Protein AF-A0A7W5INF3-F1 (afdb_monomer)

Secondary structure (DSSP, 8-state):
------HHHHHHHHHHHHHHHHHHHHHHHHHHHHHHHS-SS--TTS-S-EEEEETTEEEEE-HHHHHHHHHHHHHHHHHHHHHHHHHHHHHHHH-

Radius of gyration: 20.29 Å; Cα contacts (8 Å, |Δi|>4): 39; chains: 1; bounding box: 44×23×59 Å

Mean predicted aligned error: 11.62 Å

Structure (mmCIF, N/CA/C/O backbone):
data_AF-A0A7W5INF3-F1
#
_entry.id   AF-A0A7W5INF3-F1
#
loop_
_atom_site.group_PDB
_atom_site.id
_atom_site.type_symbol
_atom_site.label_atom_id
_atom_site.label_alt_id
_a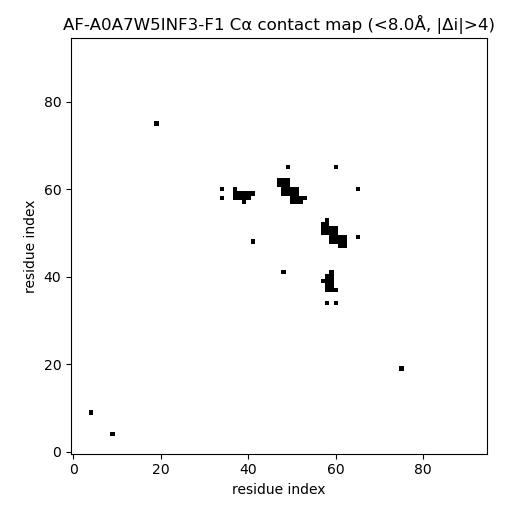tom_site.label_comp_id
_atom_site.label_asym_id
_atom_site.label_entity_id
_atom_site.label_seq_id
_atom_site.pdbx_PDB_ins_code
_atom_site.Cartn_x
_atom_site.Cartn_y
_atom_site.Cartn_z
_atom_site.occupancy
_atom_site.B_iso_or_equiv
_atom_site.auth_seq_id
_atom_site.auth_comp_id
_atom_site.auth_asym_id
_atom_site.auth_atom_id
_atom_site.pdbx_PDB_model_num
ATOM 1 N N . MET A 1 1 ? -26.764 0.087 33.882 1.00 44.22 1 MET A N 1
ATOM 2 C CA . MET A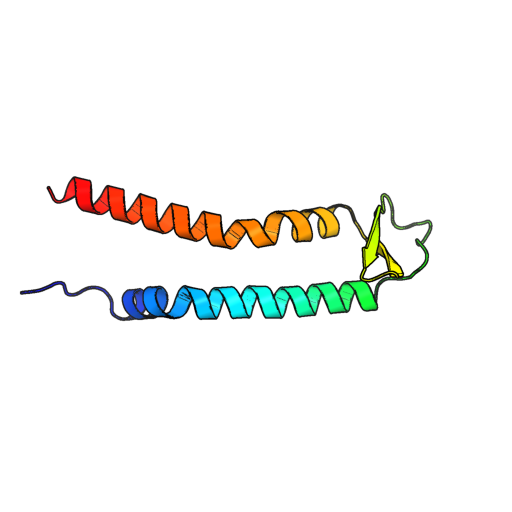 1 1 ? -26.982 -0.848 32.753 1.00 44.22 1 MET A CA 1
ATOM 3 C C . MET A 1 1 ? -25.934 -0.537 31.689 1.00 44.22 1 MET A C 1
ATOM 5 O O . MET A 1 1 ? -25.902 0.609 31.253 1.00 44.22 1 MET A O 1
ATOM 9 N N . PRO A 1 2 ? -25.006 -1.447 31.345 1.00 49.25 2 PRO A N 1
ATOM 10 C CA . PRO A 1 2 ? -23.861 -1.081 30.520 1.00 49.25 2 PRO A CA 1
ATOM 11 C C . PRO A 1 2 ? -24.255 -0.949 29.040 1.00 49.25 2 PRO A C 1
ATOM 13 O O . PRO A 1 2 ? -24.728 -1.892 28.417 1.00 49.25 2 PRO A O 1
ATOM 16 N N . HIS A 1 3 ? -24.038 0.256 28.513 1.00 48.34 3 HIS A N 1
ATOM 17 C CA . HIS A 1 3 ? -23.757 0.630 27.123 1.00 48.34 3 HIS A CA 1
ATOM 18 C C . HIS A 1 3 ? -24.361 -0.232 25.993 1.00 48.34 3 HIS A C 1
ATOM 20 O O . HIS A 1 3 ? -23.737 -1.163 25.466 1.00 48.34 3 HIS A O 1
ATOM 26 N N . GLY A 1 4 ? -25.523 0.209 25.498 1.00 56.09 4 GLY A N 1
ATOM 27 C CA . GLY A 1 4 ? -26.089 -0.151 24.192 1.00 56.09 4 GLY A CA 1
ATOM 28 C C . GLY A 1 4 ? -25.278 0.408 23.014 1.00 56.09 4 GLY A C 1
ATOM 29 O O . GLY A 1 4 ? -25.789 1.161 22.196 1.00 56.09 4 GLY A O 1
ATOM 30 N N . GLY A 1 5 ? -23.987 0.081 22.931 1.00 64.62 5 GLY A N 1
ATOM 31 C CA . GLY A 1 5 ? -23.153 0.449 21.786 1.00 64.62 5 GLY A CA 1
ATOM 32 C C . GLY A 1 5 ? -23.546 -0.342 20.537 1.00 64.62 5 GLY A C 1
ATOM 33 O O . GLY A 1 5 ? -23.724 -1.560 20.616 1.00 64.62 5 GLY A O 1
ATOM 34 N N . ASN A 1 6 ? -23.638 0.334 19.390 1.00 79.44 6 ASN A N 1
ATOM 35 C CA . ASN A 1 6 ? -23.999 -0.262 18.104 1.00 79.44 6 ASN A CA 1
ATOM 36 C C . ASN A 1 6 ? -23.169 -1.547 17.836 1.00 79.44 6 ASN A C 1
ATOM 38 O O . ASN A 1 6 ? -21.934 -1.475 17.794 1.00 79.44 6 ASN A O 1
ATOM 42 N N . PRO A 1 7 ? -23.807 -2.726 17.695 1.00 77.69 7 PRO A N 1
ATOM 43 C CA . PRO A 1 7 ? -23.106 -4.004 17.556 1.00 77.69 7 PRO A CA 1
ATOM 44 C C . PRO A 1 7 ? -22.230 -4.059 16.298 1.00 77.69 7 PRO A C 1
ATOM 46 O O . PRO A 1 7 ? -21.153 -4.655 16.332 1.00 77.69 7 PRO A O 1
ATOM 49 N N . VAL A 1 8 ? -22.624 -3.356 15.232 1.00 76.06 8 VAL A N 1
ATOM 50 C CA . VAL A 1 8 ? -21.860 -3.257 13.979 1.00 76.06 8 VAL A CA 1
ATOM 51 C C . VAL A 1 8 ? -20.530 -2.543 14.211 1.00 76.06 8 VAL A C 1
ATOM 53 O O . VAL A 1 8 ? -19.482 -3.011 13.774 1.00 76.06 8 VAL A O 1
ATOM 56 N N . LEU A 1 9 ? -20.546 -1.448 14.975 1.00 73.69 9 LEU A N 1
ATOM 57 C CA . LEU A 1 9 ? -19.341 -0.683 15.290 1.00 73.69 9 LEU A CA 1
ATOM 58 C C . LEU A 1 9 ? -18.346 -1.513 16.115 1.00 73.69 9 LEU A C 1
ATOM 60 O O . LEU A 1 9 ? -17.142 -1.441 15.882 1.00 73.69 9 LEU A O 1
ATOM 64 N N . ARG A 1 10 ? -18.833 -2.341 17.049 1.00 76.88 10 ARG A N 1
ATOM 65 C CA . ARG A 1 10 ? -17.973 -3.246 17.832 1.00 76.88 10 ARG A CA 1
ATOM 66 C C . ARG A 1 10 ? -17.326 -4.314 16.956 1.00 76.88 10 ARG A C 1
ATOM 68 O O . ARG A 1 10 ? -16.151 -4.613 17.146 1.00 76.88 10 ARG A O 1
ATOM 75 N N . LEU A 1 11 ? -18.080 -4.863 16.004 1.00 79.38 11 LEU A N 1
ATOM 76 C CA . LEU A 1 11 ? -17.574 -5.862 15.068 1.00 79.38 11 LEU A CA 1
ATOM 77 C C . LEU A 1 11 ? -16.512 -5.254 14.142 1.00 79.38 11 LEU A C 1
ATOM 79 O O . LEU A 1 11 ? -15.415 -5.796 14.030 1.00 79.38 11 LEU A O 1
ATOM 83 N N . LEU A 1 12 ? -16.783 -4.071 13.582 1.00 73.06 12 LEU A N 1
ATOM 84 C CA . LEU A 1 12 ? -15.816 -3.314 12.784 1.00 73.06 12 LEU A CA 1
ATOM 85 C C . LEU A 1 12 ? -14.540 -3.030 13.583 1.00 73.06 12 LEU A C 1
ATOM 87 O O . LEU A 1 12 ? -13.450 -3.332 13.124 1.00 73.06 12 LEU A O 1
ATOM 91 N N . LEU A 1 13 ? -14.649 -2.562 14.826 1.00 74.00 13 LEU A N 1
ATOM 92 C CA . LEU A 1 13 ? -13.491 -2.311 15.694 1.00 74.00 13 LEU A CA 1
ATOM 93 C C . LEU A 1 13 ? -12.737 -3.574 16.133 1.00 74.00 13 LEU A C 1
ATOM 95 O O . LEU A 1 13 ? -11.596 -3.465 16.583 1.00 74.00 13 LEU A O 1
ATOM 99 N N . ARG A 1 14 ? -13.340 -4.759 16.022 1.00 78.88 14 ARG A N 1
ATOM 100 C CA . ARG A 1 14 ? -12.678 -6.035 16.318 1.00 78.88 14 ARG A CA 1
ATOM 101 C C . ARG A 1 14 ? -11.939 -6.596 15.105 1.00 78.88 14 ARG A C 1
ATOM 103 O O . ARG A 1 14 ? -10.889 -7.205 15.286 1.00 78.88 14 ARG A O 1
ATOM 110 N N . TYR A 1 15 ? -12.463 -6.368 13.900 1.00 81.38 15 TYR A N 1
ATOM 111 C CA . TYR A 1 15 ? -11.958 -6.955 12.653 1.00 81.38 15 TYR A CA 1
ATOM 112 C C . TYR A 1 15 ? -11.359 -5.941 11.665 1.00 81.38 15 TYR A C 1
ATOM 114 O O . TYR A 1 15 ? -10.914 -6.337 10.592 1.00 81.38 15 TYR A O 1
ATOM 122 N N . TRP A 1 16 ? -11.292 -4.649 12.001 1.00 74.50 16 TRP A N 1
ATOM 123 C CA . TRP A 1 16 ? -10.735 -3.617 11.113 1.00 74.50 16 TRP A CA 1
ATOM 124 C C . TRP A 1 16 ? -9.292 -3.911 10.695 1.00 74.50 16 TRP A C 1
ATOM 126 O O . TRP A 1 16 ? -8.936 -3.612 9.566 1.00 74.50 16 TRP A O 1
ATOM 136 N N . TRP A 1 17 ? -8.476 -4.531 11.555 1.00 73.88 17 TRP A N 1
ATOM 137 C CA . TRP A 1 17 ? -7.105 -4.917 11.213 1.00 73.88 17 TRP A CA 1
ATOM 138 C C . TRP A 1 17 ? -7.070 -6.029 10.155 1.00 73.88 17 TRP A C 1
ATOM 140 O O . TRP A 1 17 ? -6.203 -6.001 9.290 1.00 73.88 17 TRP A O 1
ATOM 150 N N . VAL A 1 18 ? -8.038 -6.958 10.172 1.00 81.00 18 VAL A N 1
ATOM 151 C CA . VAL A 1 18 ? -8.191 -8.005 9.146 1.00 81.00 18 VAL A CA 1
ATOM 152 C C . VAL A 1 18 ? -8.608 -7.377 7.824 1.00 81.00 18 VAL A C 1
ATOM 154 O O . VAL A 1 18 ? -8.013 -7.668 6.794 1.00 81.00 18 VAL A O 1
ATOM 157 N N . LEU A 1 19 ? -9.605 -6.489 7.857 1.00 78.81 19 LEU A N 1
ATOM 158 C CA . LEU A 1 19 ? -10.084 -5.779 6.669 1.00 78.81 19 LEU A CA 1
ATOM 159 C C . LEU A 1 19 ? -8.992 -4.882 6.078 1.00 78.81 19 LEU A C 1
ATOM 161 O O . LEU A 1 19 ? -8.813 -4.854 4.866 1.00 78.81 19 LEU A O 1
ATOM 165 N N . TYR A 1 20 ? -8.233 -4.197 6.932 1.00 76.31 20 TYR A N 1
ATOM 166 C CA . TYR A 1 20 ? -7.092 -3.382 6.535 1.00 76.31 20 TYR A CA 1
ATOM 167 C C . TYR A 1 20 ? -5.993 -4.238 5.907 1.00 76.31 20 TYR A C 1
ATOM 169 O O . TYR A 1 20 ? -5.539 -3.936 4.811 1.00 76.31 20 TYR A O 1
ATOM 177 N N . PHE A 1 21 ? -5.605 -5.340 6.554 1.00 77.81 21 PHE A N 1
ATOM 178 C CA . PHE A 1 21 ? -4.588 -6.240 6.021 1.00 77.81 21 PHE A CA 1
ATOM 179 C C . PHE A 1 21 ? -5.017 -6.859 4.685 1.00 77.81 21 PHE A C 1
ATOM 181 O O . PHE A 1 21 ? -4.230 -6.884 3.745 1.00 77.81 21 PHE A O 1
ATOM 188 N N . ALA A 1 22 ? -6.276 -7.289 4.569 1.00 75.94 22 ALA A N 1
ATOM 189 C CA . ALA A 1 22 ? -6.834 -7.809 3.324 1.00 75.94 22 ALA A CA 1
ATOM 190 C C . ALA A 1 22 ? -6.849 -6.751 2.209 1.00 75.94 22 ALA A C 1
ATOM 192 O O . ALA A 1 22 ? -6.502 -7.073 1.077 1.00 75.94 22 ALA A O 1
ATOM 193 N N . ALA A 1 23 ? -7.190 -5.498 2.528 1.00 77.81 23 ALA A N 1
ATO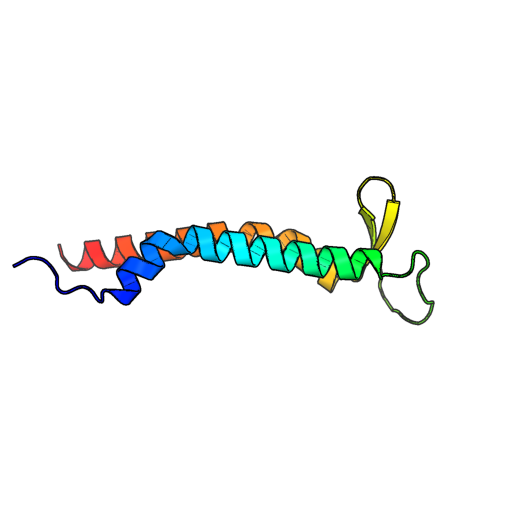M 194 C CA . ALA A 1 23 ? -7.158 -4.387 1.578 1.00 77.81 23 ALA A CA 1
ATOM 195 C C . ALA A 1 23 ? -5.726 -4.022 1.150 1.00 77.81 23 ALA A C 1
ATOM 197 O O . ALA A 1 23 ? -5.479 -3.779 -0.027 1.00 77.81 23 ALA A O 1
ATOM 198 N N . CYS A 1 24 ? -4.764 -4.020 2.077 1.00 76.50 24 CYS A N 1
ATOM 199 C CA . CYS A 1 24 ? -3.352 -3.815 1.750 1.00 76.50 24 CYS A CA 1
ATOM 200 C C . CYS A 1 24 ? -2.804 -4.946 0.878 1.00 76.50 24 CYS A C 1
ATOM 202 O O . CYS A 1 24 ? -2.059 -4.684 -0.061 1.00 76.50 24 CYS A O 1
ATOM 204 N N . LEU A 1 25 ? -3.177 -6.194 1.172 1.00 76.56 25 LEU A N 1
ATOM 205 C CA . LEU A 1 25 ? -2.738 -7.356 0.410 1.00 76.56 25 LEU A CA 1
ATOM 206 C C . LEU A 1 25 ? -3.342 -7.361 -0.999 1.00 76.56 25 LEU A C 1
ATOM 208 O O . LEU A 1 25 ? -2.608 -7.555 -1.963 1.00 76.56 25 LEU A O 1
ATOM 212 N N . SER A 1 26 ? -4.650 -7.118 -1.136 1.00 74.81 26 SER A N 1
ATOM 213 C CA . SER A 1 26 ? -5.305 -7.065 -2.448 1.00 74.81 26 SER A CA 1
ATOM 214 C C . SER A 1 26 ? -4.746 -5.939 -3.314 1.00 74.81 26 SER A C 1
ATOM 216 O O . SER A 1 26 ? -4.513 -6.147 -4.502 1.00 74.81 26 SER A O 1
ATOM 218 N N . TRP A 1 27 ? -4.457 -4.781 -2.715 1.00 74.44 27 TRP A N 1
ATOM 219 C CA . TRP A 1 27 ? -3.837 -3.664 -3.420 1.00 74.44 27 TRP A CA 1
ATOM 220 C C . TRP A 1 27 ? -2.387 -3.955 -3.807 1.00 74.44 27 TRP A C 1
ATOM 222 O O . TRP A 1 27 ? -1.996 -3.709 -4.941 1.00 74.44 27 TRP A O 1
ATOM 232 N N . GLY A 1 28 ? -1.601 -4.545 -2.902 1.00 72.50 28 GLY A N 1
ATOM 233 C CA . GLY A 1 28 ? -0.236 -4.971 -3.207 1.00 72.50 28 GLY A CA 1
ATOM 234 C C . GLY A 1 28 ? -0.193 -5.967 -4.366 1.00 72.50 28 GLY A C 1
ATOM 235 O O . GLY A 1 28 ? 0.658 -5.846 -5.238 1.00 72.50 28 GLY A O 1
ATOM 236 N N . ILE A 1 29 ? -1.145 -6.904 -4.423 1.00 74.00 29 ILE A N 1
ATOM 237 C CA . ILE A 1 29 ? -1.291 -7.845 -5.543 1.00 74.00 29 ILE A CA 1
ATOM 238 C C . ILE A 1 29 ? -1.682 -7.113 -6.835 1.00 74.00 29 ILE A C 1
ATOM 240 O O . ILE A 1 29 ? -1.139 -7.428 -7.893 1.00 74.00 29 ILE A O 1
ATOM 244 N N . HIS A 1 30 ? -2.592 -6.138 -6.761 1.00 75.44 30 HIS A N 1
ATOM 245 C CA . HIS A 1 30 ? -3.003 -5.331 -7.911 1.00 75.44 30 HIS A CA 1
ATOM 246 C C . HIS A 1 30 ? -1.831 -4.525 -8.495 1.00 75.44 30 HIS A C 1
ATOM 248 O O . HIS A 1 30 ? -1.518 -4.671 -9.675 1.00 75.44 30 HIS A O 1
ATOM 254 N N . ASP A 1 31 ? -1.130 -3.749 -7.664 1.00 69.00 31 ASP A N 1
ATOM 255 C CA . ASP A 1 31 ? 0.022 -2.941 -8.084 1.00 69.00 31 ASP A CA 1
ATOM 256 C C . ASP A 1 31 ? 1.175 -3.822 -8.579 1.00 69.00 31 ASP A C 1
ATOM 258 O O . ASP A 1 31 ? 1.850 -3.486 -9.552 1.00 69.00 31 ASP A O 1
ATOM 262 N N . TRP A 1 32 ? 1.381 -4.989 -7.961 1.00 67.12 32 TRP A N 1
ATOM 263 C CA . TRP A 1 32 ? 2.346 -5.967 -8.455 1.00 67.12 32 TRP A CA 1
ATOM 264 C C . TRP A 1 32 ? 1.964 -6.474 -9.851 1.00 67.12 32 TRP A C 1
ATOM 266 O O . TRP A 1 32 ? 2.828 -6.594 -10.721 1.00 67.12 32 TRP A O 1
ATOM 276 N N . GLY A 1 33 ? 0.678 -6.744 -10.086 1.00 71.94 33 GLY A N 1
ATOM 277 C CA . GLY A 1 33 ? 0.149 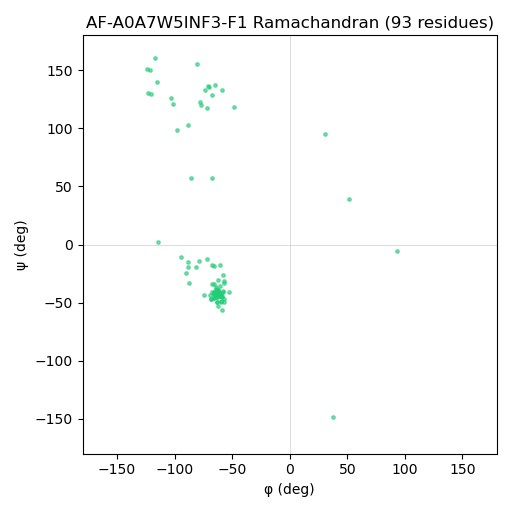-7.104 -11.401 1.00 71.94 33 GLY A CA 1
ATOM 278 C C . GLY A 1 33 ? 0.404 -6.018 -12.447 1.00 71.94 33 GLY A C 1
ATOM 279 O O . GLY A 1 33 ? 0.898 -6.323 -13.533 1.00 71.94 33 GLY A O 1
ATOM 280 N N . GLU A 1 34 ? 0.159 -4.751 -12.104 1.00 68.81 34 GLU A N 1
ATOM 281 C CA . GLU A 1 34 ? 0.451 -3.615 -12.987 1.00 68.81 34 GLU A CA 1
ATOM 282 C C . GLU A 1 34 ? 1.950 -3.468 -13.274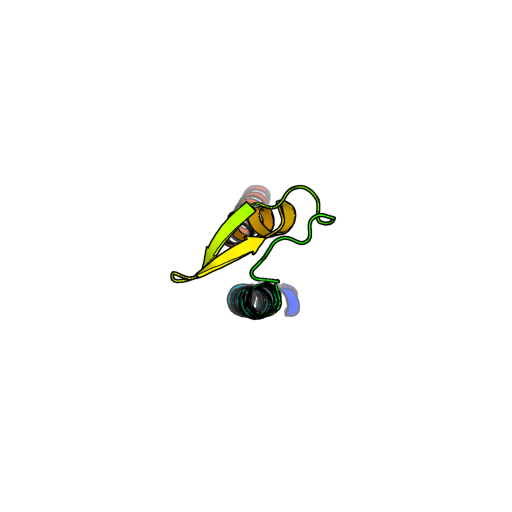 1.00 68.81 34 GLU A C 1
ATOM 284 O O . GLU A 1 34 ? 2.337 -3.221 -14.416 1.00 68.81 34 GLU A O 1
ATOM 289 N N . ILE A 1 35 ? 2.817 -3.663 -12.275 1.00 65.50 35 ILE A N 1
ATOM 290 C CA . ILE A 1 35 ? 4.275 -3.630 -12.461 1.00 65.50 35 ILE A CA 1
ATOM 291 C C . ILE A 1 35 ? 4.742 -4.767 -13.378 1.00 65.50 35 ILE A C 1
ATOM 293 O O . ILE A 1 35 ? 5.597 -4.549 -14.236 1.00 65.50 35 ILE A O 1
ATOM 297 N N . LEU A 1 36 ? 4.201 -5.980 -13.221 1.00 66.62 36 LEU A N 1
ATOM 298 C CA . LEU A 1 36 ? 4.538 -7.106 -14.099 1.00 66.62 36 LEU A CA 1
ATOM 299 C C . LEU A 1 36 ? 4.063 -6.878 -15.538 1.00 66.62 36 LEU A C 1
ATOM 301 O O . LEU A 1 36 ? 4.742 -7.306 -16.471 1.00 66.62 36 LEU A O 1
ATOM 305 N N . ALA A 1 37 ? 2.929 -6.198 -15.710 1.00 65.94 37 ALA A N 1
ATOM 306 C CA . ALA A 1 37 ? 2.398 -5.800 -17.010 1.00 65.94 37 ALA A CA 1
ATOM 307 C C . ALA A 1 37 ? 3.092 -4.553 -17.592 1.00 65.94 37 ALA A C 1
ATOM 309 O O . ALA A 1 37 ? 2.941 -4.265 -18.781 1.00 65.94 37 ALA A O 1
ATOM 310 N N . SER A 1 38 ? 3.854 -3.814 -16.778 1.00 63.88 38 SER A N 1
ATOM 311 C CA . SER A 1 38 ? 4.521 -2.586 -17.202 1.00 63.88 38 SER A CA 1
ATOM 312 C C . SER A 1 38 ? 5.685 -2.899 -18.151 1.00 63.88 38 SER A C 1
ATOM 314 O O . SER A 1 38 ? 6.476 -3.822 -17.912 1.00 63.88 38 SER A O 1
ATOM 316 N N . PRO A 1 39 ? 5.829 -2.132 -19.244 1.00 59.56 39 PRO A N 1
ATOM 317 C CA . PRO A 1 39 ? 6.879 -2.366 -20.217 1.00 59.56 39 PRO A CA 1
ATOM 318 C C . PRO A 1 39 ? 8.254 -2.134 -19.581 1.00 59.56 39 PRO A C 1
ATOM 320 O O . PRO A 1 39 ? 8.494 -1.176 -18.848 1.00 59.56 39 PRO A O 1
ATOM 323 N N . THR A 1 40 ? 9.190 -3.036 -19.881 1.00 61.81 40 THR A N 1
ATOM 324 C CA . THR A 1 40 ? 10.579 -2.940 -19.396 1.00 61.81 40 THR A CA 1
ATOM 325 C C . THR A 1 40 ? 11.349 -1.815 -20.100 1.00 61.81 40 THR A C 1
ATOM 327 O O . THR A 1 40 ? 12.415 -1.429 -19.641 1.00 61.81 40 THR A O 1
ATOM 330 N N . MET A 1 41 ? 10.802 -1.255 -21.184 1.00 58.50 41 MET A N 1
ATOM 331 C CA . MET A 1 41 ? 11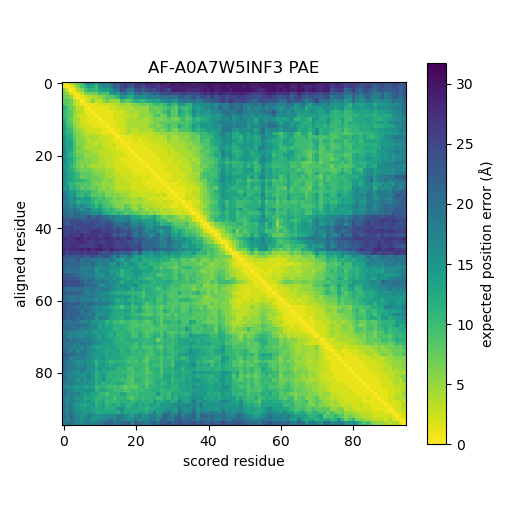.298 -0.035 -21.812 1.00 58.50 41 MET A CA 1
ATOM 332 C C . MET A 1 41 ? 10.255 1.084 -21.716 1.00 58.50 41 MET A C 1
ATOM 334 O O . MET A 1 41 ? 9.070 0.823 -21.931 1.00 58.50 41 MET A O 1
ATOM 338 N N . PRO A 1 42 ? 10.679 2.329 -21.447 1.00 62.09 42 PRO A N 1
ATOM 339 C CA . PRO A 1 42 ? 9.799 3.485 -21.526 1.00 62.09 42 PRO A CA 1
ATOM 340 C C . PRO A 1 42 ? 9.229 3.616 -22.933 1.00 62.09 42 PRO A C 1
ATOM 342 O O . PRO A 1 42 ? 9.987 3.589 -23.904 1.00 62.09 42 PRO A O 1
ATOM 345 N N . ASN A 1 43 ? 7.923 3.835 -23.063 1.00 61.34 43 ASN A N 1
ATOM 346 C CA . ASN A 1 43 ? 7.423 4.393 -24.308 1.00 61.34 43 ASN A CA 1
ATOM 347 C C . ASN A 1 43 ? 7.824 5.877 -24.345 1.00 61.34 43 ASN A C 1
ATOM 349 O O . ASN A 1 43 ? 7.658 6.598 -23.359 1.00 61.34 43 ASN A O 1
ATOM 353 N N . VAL A 1 44 ? 8.362 6.347 -25.469 1.00 57.09 44 VAL A N 1
ATOM 354 C CA . VAL A 1 44 ? 8.845 7.733 -25.635 1.00 57.09 44 VAL A CA 1
ATOM 355 C C . VAL A 1 44 ? 7.727 8.769 -25.440 1.00 57.09 44 VAL A C 1
ATOM 357 O O . VAL A 1 44 ? 7.992 9.942 -25.201 1.00 57.09 44 VAL A O 1
ATOM 360 N N . THR A 1 45 ? 6.469 8.332 -25.517 1.00 57.41 45 THR A N 1
ATOM 361 C CA . THR A 1 45 ? 5.260 9.140 -25.308 1.00 57.41 45 THR A CA 1
ATOM 362 C C . THR A 1 45 ? 4.786 9.198 -23.855 1.00 57.41 45 THR A C 1
ATOM 364 O O . THR A 1 45 ? 4.046 10.113 -23.495 1.00 57.41 45 THR A O 1
ATOM 367 N N . THR A 1 46 ? 5.201 8.267 -22.992 1.00 59.62 46 THR A N 1
ATOM 368 C CA . THR A 1 46 ? 4.743 8.179 -21.593 1.00 59.62 46 THR A CA 1
ATOM 369 C C . THR A 1 46 ? 5.561 9.065 -20.648 1.00 59.62 46 THR A C 1
ATOM 371 O O . THR A 1 46 ? 6.116 8.569 -19.684 1.00 59.62 46 THR A O 1
ATOM 374 N N . GLY A 1 47 ? 5.625 10.377 -20.908 1.00 62.38 47 GLY A 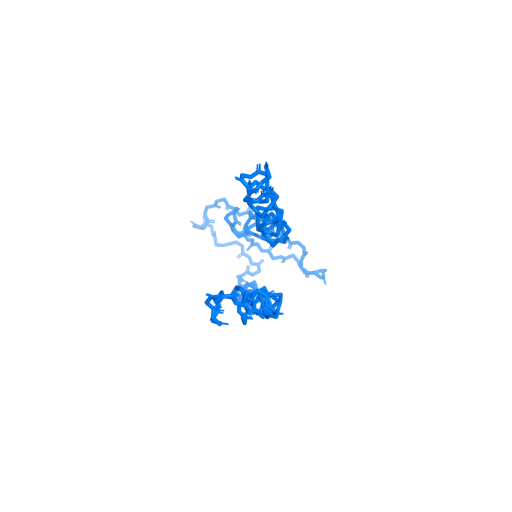N 1
ATOM 375 C CA . GLY A 1 47 ? 6.023 11.431 -19.952 1.00 62.38 47 GLY A CA 1
ATOM 376 C C . GLY A 1 47 ? 7.162 11.136 -18.949 1.00 62.38 47 GLY A C 1
ATOM 377 O O . GLY A 1 47 ? 8.124 10.430 -19.237 1.00 62.38 47 GLY A O 1
ATOM 378 N N . ASN A 1 48 ? 7.074 11.741 -17.755 1.00 67.94 48 ASN A N 1
ATOM 379 C CA . ASN A 1 48 ? 8.036 11.525 -16.668 1.00 67.94 48 ASN A CA 1
ATOM 380 C C . ASN A 1 48 ? 7.853 10.123 -16.076 1.00 67.94 48 ASN A C 1
ATOM 382 O O . ASN A 1 48 ? 6.816 9.833 -15.482 1.00 67.94 48 ASN A O 1
ATOM 386 N N . ILE A 1 49 ? 8.886 9.297 -16.180 1.00 78.25 49 ILE A N 1
ATOM 387 C CA . ILE A 1 49 ? 8.978 7.946 -15.618 1.00 78.25 49 ILE A CA 1
ATOM 388 C C . ILE A 1 49 ? 10.205 7.831 -14.718 1.00 78.25 49 ILE A C 1
ATOM 390 O O . ILE A 1 49 ? 11.211 8.511 -14.918 1.00 78.25 49 ILE A O 1
ATOM 394 N N . ILE A 1 50 ? 10.117 6.961 -13.716 1.00 79.00 50 ILE A N 1
ATOM 395 C CA . ILE A 1 50 ? 11.154 6.753 -12.707 1.00 79.00 50 ILE A CA 1
ATOM 396 C C . ILE A 1 50 ? 11.590 5.285 -12.780 1.00 79.00 50 ILE A C 1
ATOM 398 O O . ILE A 1 50 ? 10.727 4.401 -12.765 1.00 79.00 50 ILE A O 1
ATOM 402 N N . PRO A 1 51 ? 12.900 4.990 -12.862 1.00 82.38 51 PRO A N 1
ATOM 403 C CA . PRO A 1 51 ? 13.378 3.622 -12.737 1.00 82.38 51 PRO A CA 1
ATOM 404 C C . PRO A 1 51 ? 13.143 3.122 -11.306 1.00 82.38 51 PRO A C 1
ATOM 406 O O . PRO A 1 51 ? 13.535 3.765 -10.333 1.00 82.38 51 PRO A O 1
ATOM 409 N N . TYR A 1 52 ? 12.518 1.958 -11.180 1.00 78.31 52 TYR A N 1
ATOM 410 C CA . TYR A 1 52 ? 12.234 1.288 -9.918 1.00 78.31 52 TYR A CA 1
ATOM 411 C C . TYR A 1 52 ? 12.853 -0.108 -9.925 1.00 78.31 52 TYR A C 1
ATOM 413 O O . TYR A 1 52 ? 12.688 -0.870 -10.877 1.00 78.31 52 TYR A O 1
ATOM 421 N N . ASN A 1 53 ? 13.593 -0.441 -8.868 1.00 80.44 53 ASN A N 1
ATOM 422 C CA . ASN A 1 53 ? 14.197 -1.759 -8.715 1.00 80.44 53 ASN A CA 1
ATOM 423 C C . ASN A 1 53 ? 13.213 -2.693 -8.005 1.00 80.44 53 ASN A C 1
ATOM 425 O O . ASN A 1 53 ? 13.056 -2.625 -6.787 1.00 80.44 53 ASN A O 1
ATOM 429 N N . ASN A 1 54 ? 12.578 -3.570 -8.777 1.00 76.06 54 ASN A N 1
ATOM 430 C CA . ASN A 1 54 ? 11.696 -4.607 -8.271 1.00 76.06 54 ASN A CA 1
ATOM 431 C C . ASN A 1 54 ? 12.462 -5.936 -8.186 1.00 76.06 54 ASN A C 1
ATOM 433 O O . ASN A 1 54 ? 12.631 -6.623 -9.193 1.00 76.06 54 ASN A O 1
ATOM 437 N N . HIS A 1 55 ? 12.956 -6.289 -6.996 1.00 77.38 55 HIS A N 1
ATOM 438 C CA . HIS A 1 55 ? 13.652 -7.562 -6.741 1.00 77.38 55 HIS A CA 1
ATOM 439 C C . HIS A 1 55 ? 14.800 -7.880 -7.730 1.00 77.38 55 HIS A C 1
ATOM 441 O O . HIS A 1 55 ? 14.984 -9.023 -8.141 1.00 77.38 55 HIS A O 1
ATOM 447 N N . GLY A 1 56 ? 15.584 -6.872 -8.125 1.00 77.62 56 GLY A N 1
ATOM 448 C CA . GLY A 1 56 ? 16.716 -7.025 -9.048 1.00 77.62 56 GLY A CA 1
ATOM 449 C C . GLY A 1 56 ? 16.371 -6.784 -10.519 1.00 77.62 56 GLY A C 1
ATOM 450 O O . GLY A 1 56 ? 17.276 -6.744 -11.352 1.00 77.62 56 GLY A O 1
ATOM 451 N N . LYS A 1 57 ? 15.091 -6.571 -10.852 1.00 77.06 57 LYS A N 1
ATOM 452 C CA . LYS A 1 57 ? 14.647 -6.148 -12.184 1.00 77.06 57 LYS A CA 1
ATOM 453 C C . LYS A 1 57 ? 14.293 -4.663 -12.173 1.00 77.06 57 LYS A C 1
ATOM 455 O O . LYS A 1 57 ? 13.452 -4.226 -11.391 1.00 77.06 57 LYS A O 1
ATOM 460 N N . ILE A 1 58 ? 14.895 -3.894 -13.079 1.00 81.19 58 ILE A N 1
ATOM 461 C CA . ILE A 1 58 ? 14.514 -2.493 -13.287 1.00 81.19 58 ILE A CA 1
ATOM 462 C C . ILE A 1 58 ? 13.226 -2.458 -14.113 1.00 81.19 58 ILE A C 1
ATOM 464 O O . ILE A 1 58 ? 13.162 -3.003 -15.215 1.00 81.19 58 ILE A O 1
ATOM 468 N N . VAL A 1 59 ? 12.203 -1.818 -13.560 1.00 79.81 59 VAL A N 1
ATOM 469 C CA . VAL A 1 59 ? 10.927 -1.509 -14.210 1.00 79.81 59 VAL A CA 1
ATOM 470 C C . VAL A 1 59 ? 10.725 0.002 -14.187 1.00 79.81 59 VAL A C 1
ATOM 472 O O . VAL A 1 59 ? 11.216 0.680 -13.285 1.00 79.81 59 VAL A O 1
ATOM 475 N N . TYR A 1 60 ? 10.028 0.552 -15.174 1.00 79.00 60 TYR A N 1
ATOM 476 C CA . TYR A 1 60 ? 9.764 1.988 -15.234 1.00 79.00 60 TYR A CA 1
ATOM 477 C C . TYR A 1 60 ? 8.343 2.262 -14.758 1.00 79.00 60 TYR A C 1
ATOM 479 O O . TYR A 1 60 ? 7.390 1.746 -15.334 1.00 79.00 60 TYR A O 1
ATOM 487 N N . ILE A 1 61 ? 8.216 3.065 -13.704 1.00 77.94 61 ILE A N 1
ATOM 488 C CA . ILE A 1 61 ? 6.927 3.421 -13.101 1.00 77.94 61 ILE A CA 1
ATOM 489 C C . ILE A 1 61 ? 6.666 4.919 -13.216 1.00 77.94 61 ILE A C 1
ATOM 491 O O . ILE A 1 61 ? 7.583 5.728 -13.382 1.00 77.94 61 ILE A O 1
ATOM 495 N N . THR A 1 62 ? 5.405 5.311 -13.086 1.00 78.94 62 THR A N 1
ATOM 496 C CA . THR A 1 62 ? 5.022 6.725 -13.049 1.00 78.94 62 THR A CA 1
ATOM 497 C C . THR A 1 62 ? 5.243 7.344 -11.657 1.00 78.94 62 THR A C 1
ATOM 499 O O . THR A 1 62 ? 5.213 6.648 -10.636 1.00 78.94 62 THR A O 1
ATOM 502 N N . PRO A 1 63 ? 5.422 8.676 -11.560 1.00 75.38 63 PRO A N 1
ATOM 503 C CA . PRO A 1 63 ? 5.530 9.376 -10.281 1.00 75.38 63 PRO A CA 1
ATOM 504 C C . PRO A 1 63 ? 4.327 9.170 -9.352 1.00 75.38 63 PRO A C 1
ATOM 506 O O . PRO A 1 63 ? 4.490 9.180 -8.133 1.00 75.38 63 PRO A O 1
ATOM 509 N N . SER A 1 64 ? 3.122 8.987 -9.900 1.00 72.00 64 SER A N 1
ATOM 510 C CA . SER A 1 64 ? 1.918 8.675 -9.121 1.00 72.00 64 SER A CA 1
ATOM 511 C C . SER A 1 64 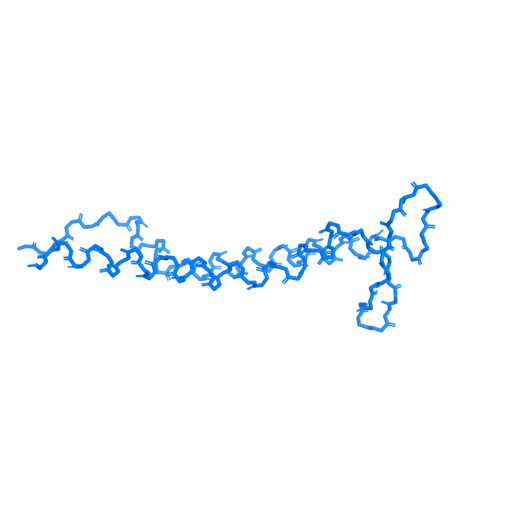? 2.007 7.291 -8.476 1.00 72.00 64 SER A C 1
ATOM 513 O O . SER A 1 64 ? 1.771 7.186 -7.274 1.00 72.00 64 SER A O 1
ATOM 515 N N . GLN A 1 65 ? 2.424 6.268 -9.230 1.00 71.94 65 GLN A N 1
ATOM 516 C CA . GLN A 1 65 ? 2.653 4.912 -8.709 1.00 71.94 65 GLN A CA 1
ATOM 517 C C . GLN A 1 65 ? 3.737 4.907 -7.622 1.00 71.94 65 GLN A C 1
ATOM 519 O O . GLN A 1 65 ? 3.536 4.351 -6.546 1.00 71.94 65 GLN A O 1
ATOM 524 N N . SER A 1 66 ? 4.846 5.623 -7.840 1.00 77.38 66 SER A N 1
ATOM 525 C CA . SER A 1 66 ? 5.915 5.752 -6.839 1.00 77.38 66 SER A CA 1
ATOM 526 C C . SER A 1 66 ? 5.421 6.371 -5.524 1.00 77.38 66 SER A C 1
ATOM 528 O O . SER A 1 66 ? 5.723 5.872 -4.439 1.00 77.38 66 SER A O 1
ATOM 530 N N . ARG A 1 67 ? 4.617 7.440 -5.599 1.00 72.56 67 ARG A N 1
ATOM 531 C CA . ARG A 1 67 ? 4.047 8.087 -4.408 1.00 72.56 67 ARG A CA 1
ATOM 532 C C . ARG A 1 67 ? 3.062 7.174 -3.682 1.00 72.56 67 ARG A C 1
ATOM 534 O O . ARG A 1 67 ? 3.110 7.122 -2.456 1.00 72.56 67 ARG A O 1
ATOM 541 N N . ALA A 1 68 ? 2.200 6.461 -4.405 1.00 69.31 68 ALA A N 1
ATOM 542 C CA . ALA A 1 68 ? 1.257 5.525 -3.796 1.00 69.31 68 ALA A CA 1
ATOM 543 C C . ALA A 1 68 ? 1.999 4.471 -2.955 1.00 69.31 68 ALA A C 1
ATOM 545 O O . ALA A 1 68 ? 1.738 4.358 -1.757 1.00 69.31 68 ALA A O 1
ATOM 546 N N . MET A 1 69 ? 3.027 3.841 -3.534 1.00 69.88 69 MET A N 1
ATOM 547 C CA . MET A 1 69 ? 3.831 2.806 -2.873 1.00 69.88 69 MET A CA 1
ATOM 548 C C . MET A 1 69 ? 4.556 3.300 -1.609 1.00 69.88 69 MET A C 1
ATOM 550 O O . MET A 1 69 ? 4.675 2.553 -0.640 1.00 69.88 69 MET A O 1
ATOM 554 N N . ILE A 1 70 ? 5.027 4.554 -1.588 1.00 73.00 70 ILE A N 1
ATOM 555 C CA . ILE A 1 70 ? 5.723 5.133 -0.422 1.00 73.00 70 ILE A CA 1
ATOM 556 C C . ILE A 1 70 ? 4.745 5.465 0.711 1.00 73.00 70 ILE A C 1
ATOM 558 O O . ILE A 1 70 ? 5.038 5.217 1.881 1.00 73.00 70 ILE A O 1
ATOM 562 N N . TRP A 1 71 ? 3.595 6.061 0.388 1.00 67.94 71 TRP A N 1
ATOM 563 C CA . TRP A 1 71 ? 2.697 6.622 1.402 1.00 67.94 71 TRP A CA 1
ATOM 564 C C . TRP A 1 71 ? 1.654 5.626 1.918 1.00 67.94 71 TRP A C 1
ATOM 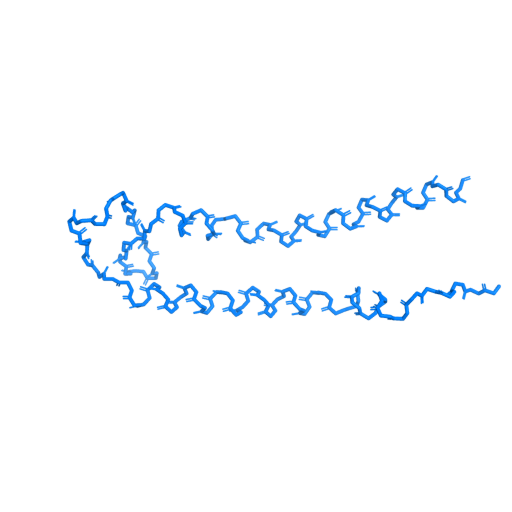566 O O . TRP A 1 71 ? 1.191 5.771 3.049 1.00 67.94 71 TRP A O 1
ATOM 576 N N . GLN A 1 72 ? 1.294 4.601 1.144 1.00 67.50 72 GLN A N 1
ATOM 577 C CA . GLN A 1 72 ? 0.261 3.631 1.527 1.00 67.50 72 GLN A CA 1
ATOM 578 C C . GLN A 1 72 ? 0.563 2.828 2.800 1.00 67.50 72 GLN A C 1
ATOM 580 O O . GLN A 1 72 ? -0.348 2.712 3.626 1.00 67.50 72 GLN A O 1
ATOM 585 N N . PRO A 1 73 ? 1.797 2.343 3.053 1.00 69.69 73 PRO A N 1
ATOM 586 C CA . PRO A 1 73 ? 2.119 1.670 4.313 1.00 69.69 73 PRO A CA 1
ATOM 587 C C . PRO A 1 73 ? 1.860 2.548 5.547 1.00 69.69 73 PRO A C 1
ATOM 589 O O . PRO A 1 73 ? 1.562 2.038 6.627 1.00 69.69 73 PRO A O 1
ATOM 592 N N . CYS A 1 74 ? 1.922 3.874 5.385 1.00 69.50 74 CYS A N 1
ATOM 593 C CA . CYS A 1 74 ? 1.716 4.847 6.455 1.00 69.50 74 CYS A CA 1
ATOM 594 C C . CYS A 1 74 ? 0.231 5.124 6.752 1.00 69.50 74 CYS A C 1
ATOM 596 O O . CYS A 1 74 ? -0.086 5.600 7.843 1.00 69.50 74 CYS A O 1
ATOM 598 N N . ILE A 1 75 ? -0.695 4.814 5.834 1.00 73.12 75 ILE A N 1
ATOM 599 C CA . ILE A 1 75 ? -2.124 5.146 5.981 1.00 73.12 75 ILE A CA 1
ATOM 600 C C . ILE A 1 75 ? -2.767 4.380 7.146 1.00 73.12 75 ILE A C 1
ATOM 602 O O . ILE A 1 75 ? -3.501 4.973 7.938 1.00 73.12 75 ILE A O 1
ATOM 606 N N . GLY A 1 76 ? -2.470 3.090 7.306 1.00 71.62 76 GLY A N 1
ATOM 607 C CA . GLY A 1 76 ? -2.990 2.282 8.418 1.00 71.62 76 GLY A CA 1
ATOM 608 C C . GLY A 1 76 ? -2.617 2.822 9.792 1.00 71.62 76 GLY A C 1
ATOM 609 O O . GLY A 1 76 ? -3.517 3.116 10.581 1.00 71.62 76 GLY A O 1
ATOM 610 N N . PRO A 1 77 ? -1.317 3.005 10.088 1.00 74.50 77 PRO A N 1
ATOM 611 C CA . PRO A 1 77 ? -0.865 3.621 11.332 1.00 74.50 77 PRO A CA 1
ATOM 612 C C . PRO A 1 77 ? -1.523 4.978 11.616 1.00 74.50 77 PRO A C 1
ATOM 614 O O . PRO A 1 77 ? -1.936 5.236 12.749 1.00 74.50 77 PRO A O 1
ATOM 617 N N . ILE A 1 78 ? -1.687 5.824 10.593 1.00 79.44 78 ILE A N 1
ATOM 618 C CA . ILE A 1 78 ? -2.344 7.132 10.728 1.00 79.44 78 ILE A CA 1
ATOM 619 C C . ILE A 1 78 ? -3.819 6.973 11.123 1.00 79.44 78 ILE A C 1
ATOM 621 O O . ILE A 1 78 ? -4.282 7.641 12.049 1.00 79.44 78 ILE A O 1
ATOM 625 N N . LEU A 1 79 ? -4.558 6.061 10.486 1.00 74.81 79 LEU A N 1
ATOM 626 C CA . LEU A 1 79 ? -5.960 5.800 10.830 1.00 74.81 79 LEU A CA 1
ATOM 627 C C . LEU A 1 79 ? -6.116 5.275 12.265 1.00 74.81 79 LEU A C 1
ATOM 629 O O . LEU A 1 79 ? -7.023 5.707 12.979 1.00 74.81 79 LEU A O 1
ATOM 633 N N . ILE A 1 80 ? -5.208 4.408 12.723 1.00 76.75 80 ILE A N 1
ATOM 634 C CA . ILE A 1 80 ? -5.181 3.914 14.112 1.00 76.75 80 ILE A CA 1
ATOM 635 C C . ILE A 1 80 ? -5.006 5.068 15.089 1.00 76.75 80 ILE A C 1
ATOM 637 O O . ILE A 1 80 ? -5.752 5.180 16.067 1.00 76.75 80 ILE A O 1
ATOM 641 N N . LEU A 1 81 ? -4.027 5.931 14.816 1.00 82.62 81 LEU A N 1
ATOM 642 C CA . LEU A 1 81 ? -3.727 7.080 15.655 1.00 82.62 81 LEU A CA 1
ATOM 643 C C . LEU A 1 81 ? -4.939 8.013 15.749 1.00 82.62 81 LEU A C 1
ATOM 645 O O . LEU A 1 81 ? -5.310 8.425 16.847 1.00 82.62 81 LEU A O 1
ATOM 649 N N . ILE A 1 82 ? -5.608 8.286 14.625 1.00 82.94 82 ILE A N 1
ATOM 650 C CA . ILE A 1 82 ? -6.827 9.104 14.588 1.00 82.94 82 ILE A CA 1
ATOM 651 C C . ILE A 1 82 ? -7.929 8.474 15.448 1.00 82.94 82 ILE A C 1
ATOM 653 O O . ILE A 1 82 ? -8.494 9.152 16.307 1.00 82.94 82 ILE A O 1
ATOM 657 N N . VAL A 1 83 ? -8.213 7.178 15.282 1.00 82.50 83 VAL A N 1
ATOM 658 C CA . VAL A 1 83 ? -9.238 6.477 16.080 1.00 82.50 83 VAL A CA 1
ATOM 659 C C . VAL A 1 83 ? -8.902 6.522 17.572 1.00 82.50 83 VAL A C 1
ATOM 661 O O . VAL A 1 83 ? -9.786 6.758 18.402 1.00 82.50 83 VAL A O 1
ATOM 664 N N . PHE A 1 84 ? -7.631 6.334 17.929 1.00 84.81 84 PHE A N 1
ATOM 665 C CA . PHE A 1 84 ? -7.174 6.419 19.311 1.00 84.81 84 PHE A CA 1
ATOM 666 C C . PHE A 1 84 ? -7.377 7.826 19.888 1.00 84.81 84 PHE A C 1
ATOM 668 O O . PHE A 1 84 ? -7.990 7.968 20.947 1.00 84.81 84 PHE A O 1
ATOM 675 N N . LEU A 1 85 ? -6.944 8.869 19.176 1.00 85.00 85 LEU A N 1
ATOM 676 C CA . LEU A 1 85 ? -7.095 10.265 19.601 1.00 85.00 85 LEU A CA 1
ATOM 677 C C . LEU A 1 85 ? -8.567 10.671 19.740 1.00 85.00 85 LEU A C 1
ATOM 679 O O . LEU A 1 85 ? -8.936 11.339 20.710 1.00 85.00 85 LEU A O 1
ATOM 683 N N . VAL A 1 86 ? -9.427 10.232 18.816 1.00 85.81 86 VAL A N 1
ATOM 684 C CA . VAL A 1 86 ? -10.876 10.467 18.890 1.00 85.81 86 VAL A CA 1
ATOM 685 C C . VAL A 1 86 ? -11.461 9.804 20.138 1.00 85.81 86 VAL A C 1
ATOM 687 O O . VAL A 1 86 ? -12.188 10.460 20.883 1.00 85.81 86 VAL A O 1
ATOM 690 N N . ARG A 1 87 ? -11.098 8.549 20.437 1.00 78.62 87 ARG A N 1
ATOM 691 C CA . ARG A 1 87 ? -11.550 7.859 21.661 1.00 78.62 87 ARG A CA 1
ATOM 692 C C . ARG A 1 87 ? -11.093 8.554 22.941 1.00 78.62 87 ARG A C 1
ATOM 694 O O . ARG A 1 87 ? -11.881 8.664 23.877 1.00 78.62 87 ARG A O 1
ATOM 701 N N . GLN A 1 88 ? -9.850 9.034 22.986 1.00 83.06 88 GLN A N 1
ATOM 702 C CA . GLN A 1 88 ? -9.328 9.772 24.141 1.00 83.06 88 GLN A CA 1
ATOM 703 C C . GLN A 1 88 ? -10.106 11.073 24.378 1.00 83.06 88 GLN A C 1
ATOM 705 O O . GLN A 1 88 ? -10.439 11.400 25.516 1.00 83.06 88 GLN A O 1
ATOM 710 N N . ARG A 1 89 ? -10.456 11.795 23.304 1.00 84.94 89 ARG A N 1
ATOM 711 C CA . ARG A 1 89 ? -11.282 13.008 23.399 1.00 84.94 89 ARG A CA 1
ATOM 712 C C . ARG A 1 89 ? -12.692 12.731 23.912 1.00 84.94 89 ARG A C 1
ATOM 714 O O . ARG A 1 89 ? -13.190 13.539 24.685 1.00 84.94 89 ARG A O 1
ATOM 721 N N . GLN A 1 90 ? -13.320 11.628 23.498 1.00 79.19 90 GLN A N 1
ATOM 722 C CA . GLN A 1 90 ? -14.652 11.256 23.991 1.00 79.19 90 GLN A CA 1
ATOM 723 C C . GLN A 1 90 ? -14.619 10.967 25.499 1.00 79.19 90 GLN A C 1
ATOM 725 O O . GLN A 1 90 ? -15.407 11.549 26.233 1.00 79.19 90 GLN A O 1
ATOM 730 N N . ARG A 1 91 ? -13.626 10.203 25.985 1.00 76.69 91 ARG A N 1
ATOM 731 C CA . ARG A 1 91 ? -13.469 9.924 27.429 1.00 76.69 91 ARG A CA 1
ATOM 732 C C . ARG A 1 91 ? -13.316 11.187 28.275 1.00 76.69 91 ARG A C 1
ATOM 734 O O . ARG A 1 91 ? -13.920 11.277 29.331 1.00 76.69 91 ARG A O 1
ATOM 741 N N . LYS A 1 92 ? -12.551 12.178 27.799 1.00 79.00 92 LYS A N 1
ATOM 742 C CA . LYS A 1 92 ? -12.373 13.460 28.507 1.00 79.00 92 LYS A CA 1
ATOM 743 C C . LYS A 1 92 ? -13.644 14.309 28.608 1.00 79.00 92 LYS A C 1
ATOM 745 O O . LYS A 1 92 ? -13.650 15.251 29.382 1.00 79.00 92 LYS A O 1
ATOM 750 N N . ARG A 1 93 ? -14.667 14.055 27.786 1.00 78.81 93 ARG A N 1
ATOM 751 C CA . ARG A 1 93 ? -15.949 14.782 27.844 1.00 78.81 93 ARG A CA 1
ATOM 752 C C . ARG A 1 93 ? -16.947 14.137 28.807 1.00 78.81 93 ARG A C 1
ATOM 754 O O . ARG A 1 93 ? -17.948 14.764 29.122 1.00 78.81 93 ARG A O 1
ATOM 761 N N . GLU A 1 94 ? -16.697 12.895 29.216 1.00 74.69 94 GLU A N 1
ATOM 762 C CA . GLU A 1 94 ? -17.561 12.116 30.112 1.00 74.69 94 GLU A CA 1
ATOM 763 C C . GLU A 1 94 ? -17.139 12.223 31.592 1.00 74.69 94 GLU A C 1
ATOM 765 O O . GLU A 1 94 ? -17.885 11.781 32.463 1.00 74.69 94 GLU A O 1
ATOM 770 N N . THR A 1 95 ? -15.963 12.797 31.869 1.00 64.81 95 THR A N 1
ATOM 771 C CA . THR A 1 95 ? -15.414 13.098 33.206 1.00 64.81 95 THR A CA 1
ATOM 772 C C . THR A 1 95 ? -15.460 14.587 33.484 1.00 64.81 95 THR A C 1
ATOM 774 O O . THR A 1 95 ? -15.847 14.962 34.607 1.00 64.81 95 THR A O 1
#

Sequence (95 aa):
MPHGGNPVLRLLLRYWWVLYFAACLSWGIHDWGEILASPTMPNVTTGNIIPYNNHGKIVYITPSQSRAMIWQPCIGPILILIVFLVRQRQRKRET

Foldseek 3Di:
DDDPDDVVVVVCVVCVVVVLVVVVVVVVVVLVVVQVVADLDDDPPPPDWDFDQDPNRTGTHDPVSVVCVVCVVVPVVVVVVVVVVVVVVVVVVVD

pLDDT: mean 72.98, std 8.32, range [44.22, 85.81]

Nearest PDB structures (foldseek):
  3aei-assembly1_A  TM=3.049E-01  e=7.151E+00  Thermococcus sp. JCM 11816
  2zqm-assembly1_A  TM=3.055E-01  e=9.439E+00  Thermococcus sp. JCM 11816

Solvent-accessible surface area (backbone atoms only — not comparable to full-atom values): 5753 Å² total; per-residue (Å²): 134,88,76,92,64,61,67,66,60,54,50,46,72,71,42,45,68,58,56,47,50,51,51,52,49,54,47,51,53,49,54,50,51,52,57,72,69,41,54,76,60,83,58,95,82,60,72,77,62,42,85,38,78,58,93,88,43,69,37,55,40,43,64,66,58,55,50,48,68,66,50,53,76,53,48,60,61,50,51,51,51,50,54,50,52,52,52,54,54,53,56,67,74,77,109